Protein AF-A0A255GZD4-F1 (afdb_monomer_lite)

Foldseek 3Di:
DLPVQLVVLVVVVVVLVVVVVVVVPDDDPDDVVVVVVLVVSLQVVLVSVLSNVVSVLVVCVVVPDDNADDSVLVVLLVVLVVVLVVLLCCLVPPDLALVVLQSNLVSLLVNLQVQLVCLCPHPRNDPVSNVSSNVSSVSSNVSSVVSSVVSPDPPPD

Organism: NCBI:txid2016507

Sequence (157 aa):
MGGGSVLVIALLVAALGWLHRRTRDLPDAGWGARVWVQLTFGLYLGWVCVATCANVALALVGSGVPAAGALATVLTLVVLLVVLAVFAVTAGRLLTHRWSVLAVAAAIAWGLGWAAFARYAGELRSIPVTWVAALVALLVLVLAALRSVRLSRPATR

pLDDT: mean 73.68, std 14.26, range [35.88, 95.44]

Structure (mmCIF, N/CA/C/O backbone):
data_AF-A0A255GZD4-F1
#
_entry.id   AF-A0A255GZD4-F1
#
loop_
_atom_site.group_PDB
_atom_site.id
_atom_site.type_symbol
_atom_site.label_atom_id
_atom_site.label_alt_id
_atom_site.label_comp_id
_atom_site.label_asym_id
_atom_site.label_entity_id
_atom_site.label_seq_id
_atom_site.pdbx_PDB_ins_code
_atom_site.Cartn_x
_atom_site.Cartn_y
_atom_site.Cartn_z
_atom_site.occupancy
_atom_site.B_iso_or_equiv
_atom_site.auth_seq_id
_atom_site.auth_comp_id
_atom_site.auth_asym_id
_atom_site.auth_atom_id
_atom_site.pdbx_PDB_model_num
ATOM 1 N N . MET A 1 1 ? -26.446 1.270 3.645 1.00 40.75 1 MET A N 1
ATOM 2 C CA . MET A 1 1 ? -26.300 1.936 2.325 1.00 40.75 1 MET A CA 1
ATOM 3 C C . MET A 1 1 ? -24.865 1.879 1.748 1.00 40.75 1 MET A C 1
ATOM 5 O O . MET A 1 1 ? -24.562 2.628 0.834 1.00 40.75 1 MET A O 1
ATOM 9 N N . GLY A 1 2 ? -23.978 0.968 2.193 1.00 35.88 2 GLY A N 1
ATOM 10 C CA . GLY A 1 2 ? -22.549 0.960 1.801 1.00 35.88 2 GLY A CA 1
ATOM 11 C C . GLY A 1 2 ? -22.168 0.181 0.529 1.00 35.88 2 GLY A C 1
ATOM 12 O O . GLY A 1 2 ? -21.017 0.237 0.107 1.00 35.88 2 GLY A O 1
ATOM 13 N N . GLY A 1 3 ? -23.105 -0.539 -0.100 1.00 38.25 3 GLY A N 1
ATOM 14 C CA . GLY A 1 3 ? -22.814 -1.352 -1.292 1.00 38.25 3 GLY A CA 1
ATOM 15 C C . GLY A 1 3 ? -22.491 -0.531 -2.546 1.00 38.25 3 GLY A C 1
ATOM 16 O O . GLY A 1 3 ? -21.714 -0.980 -3.384 1.00 38.25 3 GLY A O 1
ATOM 17 N N . GLY A 1 4 ? -23.029 0.691 -2.649 1.00 41.94 4 GLY A N 1
ATOM 18 C CA . GLY A 1 4 ? -22.823 1.567 -3.806 1.00 41.94 4 GLY A CA 1
ATOM 19 C C . GLY A 1 4 ? -21.367 2.003 -3.974 1.00 41.94 4 GLY A C 1
ATOM 20 O O . GLY A 1 4 ? -20.832 1.949 -5.076 1.00 41.94 4 GLY A O 1
ATOM 21 N N . SER A 1 5 ? -20.686 2.352 -2.881 1.00 49.34 5 SER A N 1
ATOM 22 C CA . SER A 1 5 ? -19.305 2.849 -2.916 1.00 49.34 5 SER A CA 1
ATOM 23 C C . SER A 1 5 ? -18.298 1.760 -3.295 1.00 49.34 5 SER A C 1
ATOM 25 O O . SER A 1 5 ? -17.359 2.014 -4.045 1.00 49.34 5 SER A O 1
ATOM 27 N N . VAL A 1 6 ? -18.519 0.524 -2.833 1.00 48.53 6 VAL A N 1
ATOM 28 C CA . VAL A 1 6 ? -17.686 -0.643 -3.180 1.00 48.53 6 VAL A CA 1
ATOM 29 C C . VAL A 1 6 ? -17.829 -0.993 -4.661 1.00 48.53 6 VAL A C 1
ATOM 31 O O . VAL A 1 6 ? -16.835 -1.266 -5.331 1.00 48.53 6 VAL A O 1
ATOM 34 N N . LEU A 1 7 ? -19.051 -0.914 -5.193 1.00 48.31 7 LEU A N 1
ATOM 35 C CA . LEU A 1 7 ? -19.338 -1.108 -6.615 1.00 48.31 7 LEU A CA 1
ATOM 36 C C . LEU A 1 7 ? -18.677 -0.035 -7.486 1.00 48.31 7 LEU A C 1
ATOM 38 O O . LEU A 1 7 ? -18.020 -0.373 -8.466 1.00 48.31 7 LEU A O 1
ATOM 42 N N . VAL A 1 8 ? -18.789 1.240 -7.100 1.00 53.94 8 VAL A N 1
ATOM 43 C CA . VAL A 1 8 ? -18.150 2.372 -7.799 1.00 53.94 8 VAL A CA 1
ATOM 44 C C . VAL A 1 8 ? -16.635 2.199 -7.865 1.00 53.94 8 VAL A C 1
ATOM 46 O O . VAL A 1 8 ? -16.001 2.515 -8.866 1.00 53.94 8 VAL A O 1
ATOM 49 N N . ILE A 1 9 ? -16.044 1.634 -6.823 1.00 52.09 9 ILE A N 1
ATOM 50 C CA . ILE A 1 9 ? -14.604 1.420 -6.742 1.00 52.09 9 ILE A CA 1
ATOM 51 C C . ILE A 1 9 ? -14.136 0.196 -7.500 1.00 52.09 9 ILE A C 1
ATOM 53 O O . ILE A 1 9 ? -13.124 0.272 -8.190 1.00 52.09 9 ILE A O 1
ATOM 57 N N . ALA A 1 10 ? -14.877 -0.908 -7.434 1.00 55.19 10 ALA A N 1
ATOM 58 C CA . ALA A 1 10 ? -14.622 -2.053 -8.294 1.00 55.19 10 ALA A CA 1
ATOM 59 C C . ALA A 1 10 ? -14.713 -1.636 -9.774 1.00 55.19 10 ALA A C 1
ATOM 61 O O . ALA A 1 10 ? -13.861 -2.019 -10.576 1.00 55.19 10 ALA A O 1
ATOM 62 N N . LEU A 1 11 ? -15.679 -0.771 -10.112 1.00 51.06 11 LEU A N 1
ATOM 63 C CA . LEU A 1 11 ? -15.825 -0.155 -11.432 1.00 51.06 11 LEU A CA 1
ATOM 64 C C . LEU A 1 11 ? -14.652 0.765 -11.787 1.00 51.06 11 LEU A C 1
ATOM 66 O O . LEU A 1 11 ? -14.159 0.688 -12.907 1.00 51.06 11 LEU A O 1
ATOM 70 N N . LEU A 1 12 ? -14.152 1.583 -10.858 1.00 55.00 12 LEU A N 1
ATOM 71 C CA . LEU A 1 12 ? -12.981 2.438 -11.092 1.00 55.00 12 LEU A CA 1
ATOM 72 C C . LEU A 1 12 ? -11.695 1.626 -11.279 1.00 55.00 12 LEU A C 1
ATOM 74 O O . LEU A 1 12 ? -10.913 1.924 -12.178 1.00 55.00 12 LEU A O 1
ATOM 78 N N . VAL A 1 13 ? -11.487 0.572 -10.485 1.00 56.78 13 VAL A N 1
ATOM 79 C CA . VAL A 1 13 ? -10.353 -0.354 -10.639 1.00 56.78 13 VAL A CA 1
ATOM 80 C C . VAL A 1 13 ? -10.444 -1.088 -11.979 1.00 56.78 13 VAL A C 1
ATOM 82 O O . VAL A 1 13 ? -9.445 -1.190 -12.693 1.00 56.78 13 VAL A O 1
ATOM 85 N N . ALA A 1 14 ? -11.638 -1.541 -12.369 1.00 57.22 14 ALA A N 1
ATOM 86 C CA . ALA A 1 14 ? -11.874 -2.157 -13.671 1.00 57.22 14 ALA A CA 1
ATOM 87 C C . ALA A 1 14 ? -11.642 -1.169 -14.828 1.00 57.22 14 ALA A C 1
ATOM 89 O O . ALA A 1 14 ? -10.997 -1.529 -15.815 1.00 57.22 14 ALA A O 1
ATOM 90 N N . ALA A 1 15 ? -12.096 0.081 -14.691 1.00 52.09 15 ALA A N 1
ATOM 91 C CA . ALA A 1 15 ? -11.906 1.146 -15.671 1.00 52.09 15 ALA A CA 1
ATOM 92 C C . ALA A 1 15 ? -10.428 1.537 -15.812 1.00 52.09 15 ALA A C 1
ATOM 94 O O . ALA A 1 15 ? -9.944 1.678 -16.931 1.00 52.09 15 ALA A O 1
ATOM 95 N N . LEU A 1 16 ? -9.674 1.621 -14.712 1.00 53.50 16 LEU A N 1
ATOM 96 C CA . LEU A 1 16 ? -8.229 1.875 -14.733 1.00 53.50 16 LEU A CA 1
ATOM 97 C C . LEU A 1 16 ? -7.446 0.704 -15.320 1.00 53.50 16 LEU A C 1
ATOM 99 O O . LEU A 1 16 ? -6.555 0.914 -16.139 1.00 53.50 16 LEU A O 1
ATOM 103 N N . GLY A 1 17 ? -7.806 -0.533 -14.968 1.00 61.38 17 GLY A N 1
ATOM 104 C CA . GLY A 1 17 ? -7.239 -1.728 -15.590 1.00 61.38 17 GLY A CA 1
ATOM 105 C C . GLY A 1 17 ? -7.548 -1.804 -17.089 1.00 61.38 17 GLY A C 1
ATOM 106 O O . GLY A 1 17 ? -6.732 -2.281 -17.877 1.00 61.38 17 GLY A O 1
ATOM 107 N N . TRP A 1 18 ? -8.713 -1.315 -17.516 1.00 64.44 18 TRP A N 1
ATOM 108 C CA . TRP A 1 18 ? -9.082 -1.189 -18.925 1.00 64.44 18 TRP A CA 1
ATOM 109 C C . TRP A 1 18 ? -8.291 -0.085 -19.638 1.00 64.44 18 TRP A C 1
ATOM 111 O O . TRP A 1 18 ? -7.705 -0.348 -20.688 1.00 64.44 18 TRP A O 1
ATOM 121 N N . LEU A 1 19 ? -8.170 1.098 -19.034 1.00 49.47 19 LEU A N 1
ATOM 122 C CA . LEU A 1 19 ? -7.424 2.225 -19.590 1.00 49.47 19 LEU A CA 1
ATOM 123 C C . LEU A 1 19 ? -5.928 1.901 -19.726 1.00 49.47 19 LEU A C 1
ATOM 125 O O . LEU A 1 19 ? -5.348 2.142 -20.777 1.00 49.47 19 LEU A O 1
ATOM 129 N N . HIS A 1 20 ? -5.336 1.266 -18.708 1.00 53.00 20 HIS A N 1
ATOM 130 C CA . HIS A 1 20 ? -3.931 0.835 -18.688 1.00 53.00 20 HIS A CA 1
ATOM 131 C C . HIS A 1 20 ? -3.611 -0.236 -19.735 1.00 53.00 20 HIS A C 1
ATOM 133 O O . HIS A 1 20 ? -2.503 -0.292 -20.261 1.00 53.00 20 HIS A O 1
ATOM 139 N N . ARG A 1 21 ? -4.576 -1.110 -20.052 1.00 59.91 21 ARG A N 1
ATOM 140 C CA . ARG A 1 21 ? -4.433 -2.068 -21.161 1.00 59.91 21 ARG A CA 1
ATOM 141 C C . ARG A 1 21 ? -4.444 -1.354 -22.507 1.00 59.91 21 ARG A C 1
ATOM 143 O O . ARG A 1 21 ? -3.638 -1.700 -23.355 1.00 59.91 21 ARG A O 1
ATOM 150 N N . ARG A 1 22 ? -5.296 -0.339 -22.669 1.00 51.97 22 ARG A N 1
ATOM 151 C CA . ARG A 1 22 ? -5.390 0.447 -23.906 1.00 51.97 22 ARG A CA 1
ATOM 152 C C . ARG A 1 22 ? -4.196 1.369 -24.145 1.00 51.97 22 ARG A C 1
ATOM 154 O O . ARG A 1 22 ? -3.872 1.641 -25.292 1.00 51.97 22 ARG A O 1
ATOM 161 N N . THR A 1 23 ? -3.547 1.864 -23.092 1.00 49.94 23 THR A N 1
ATOM 162 C CA . THR A 1 23 ? -2.407 2.783 -23.232 1.00 49.94 23 THR A CA 1
ATOM 163 C C . THR A 1 23 ? -1.070 2.093 -23.496 1.00 49.94 23 THR A C 1
ATOM 165 O O . THR A 1 23 ? -0.103 2.767 -23.843 1.00 49.94 23 THR A O 1
ATOM 168 N N . ARG A 1 24 ? -0.998 0.761 -23.380 1.00 52.91 24 ARG A N 1
ATOM 169 C CA . ARG A 1 24 ? 0.217 -0.016 -23.679 1.00 52.91 24 ARG A CA 1
ATOM 170 C C . ARG A 1 24 ? 0.587 -0.065 -25.161 1.00 52.91 24 ARG A C 1
ATOM 172 O O . ARG A 1 24 ? 1.737 -0.369 -25.455 1.00 52.91 24 ARG A O 1
ATOM 179 N N . ASP A 1 25 ? -0.343 0.285 -26.043 1.00 51.12 25 ASP A N 1
ATOM 180 C CA . ASP A 1 25 ? -0.151 0.220 -27.494 1.00 51.12 25 ASP A CA 1
ATOM 181 C C . ASP A 1 25 ? 0.258 1.574 -28.112 1.00 51.12 25 ASP A C 1
ATOM 183 O O . ASP A 1 25 ? 0.330 1.696 -29.334 1.00 51.12 25 ASP A O 1
ATOM 187 N N . LEU A 1 26 ? 0.520 2.612 -27.298 1.00 50.06 26 LEU A N 1
ATOM 188 C CA . LEU A 1 26 ? 0.919 3.925 -27.817 1.00 50.06 26 LEU A CA 1
ATOM 189 C C . LEU A 1 26 ? 2.426 4.023 -28.131 1.00 50.06 26 LEU A C 1
ATOM 191 O O . LEU A 1 26 ? 3.246 3.470 -27.394 1.00 50.06 26 LEU A O 1
ATOM 195 N N . PRO A 1 27 ? 2.806 4.782 -29.181 1.00 51.38 27 PRO A N 1
ATOM 196 C CA . PRO A 1 27 ? 4.200 4.984 -29.568 1.00 51.38 27 PRO A CA 1
ATOM 197 C C . PRO A 1 27 ? 5.047 5.640 -28.468 1.00 51.38 27 PRO A C 1
ATOM 199 O O . PRO A 1 27 ? 4.595 6.511 -27.724 1.00 51.38 27 PRO A O 1
ATOM 202 N N . ASP A 1 28 ? 6.312 5.238 -28.403 1.00 58.09 28 ASP A N 1
ATOM 203 C CA . ASP A 1 28 ? 7.254 5.581 -27.339 1.00 58.09 28 ASP A CA 1
ATOM 204 C C . ASP A 1 28 ? 7.699 7.066 -27.421 1.00 58.09 28 ASP A C 1
ATOM 206 O O . ASP A 1 28 ? 8.601 7.426 -28.174 1.00 58.09 28 ASP A O 1
ATOM 210 N N . ALA A 1 29 ? 7.088 7.959 -26.632 1.00 61.28 29 ALA A N 1
ATOM 211 C CA . ALA A 1 29 ? 7.281 9.423 -26.702 1.00 61.28 29 ALA A CA 1
ATOM 212 C C . ALA A 1 29 ? 8.563 9.968 -26.013 1.00 61.28 29 ALA A C 1
ATOM 214 O O . ALA A 1 29 ? 8.626 11.126 -25.598 1.00 61.28 29 ALA A O 1
ATOM 215 N N . GLY A 1 30 ? 9.603 9.142 -25.854 1.00 71.69 30 GLY A N 1
ATOM 216 C CA . GLY A 1 30 ? 10.857 9.528 -25.186 1.00 71.69 30 GLY A CA 1
ATOM 217 C C . GLY A 1 30 ? 10.865 9.339 -23.658 1.00 71.69 30 GLY A C 1
ATOM 218 O O . GLY A 1 30 ? 9.889 8.901 -23.049 1.00 71.69 30 GLY A O 1
ATOM 219 N N . TRP A 1 31 ? 12.018 9.576 -23.023 1.00 70.06 31 TRP A N 1
ATOM 220 C CA . TRP A 1 31 ? 12.256 9.247 -21.606 1.00 70.06 31 TRP A CA 1
ATOM 221 C C . TRP A 1 31 ? 11.500 10.171 -20.635 1.00 70.06 31 TRP A C 1
ATOM 223 O O . TRP A 1 31 ? 10.899 9.689 -19.678 1.00 70.06 31 TRP A O 1
ATOM 233 N N . GLY A 1 32 ? 11.478 11.481 -20.908 1.00 69.38 32 GLY A N 1
ATOM 234 C CA . GLY A 1 32 ? 10.819 12.473 -20.052 1.00 69.38 32 GLY A CA 1
ATOM 235 C C . GLY A 1 32 ? 9.304 12.281 -20.004 1.00 69.38 32 GLY A C 1
ATOM 236 O O . GLY A 1 32 ? 8.722 12.235 -18.923 1.00 69.38 32 GLY A O 1
ATOM 237 N N . ALA A 1 33 ? 8.674 12.064 -21.163 1.00 66.69 33 ALA A N 1
ATOM 238 C CA . ALA A 1 33 ? 7.248 11.754 -21.246 1.00 66.69 33 ALA A CA 1
ATOM 239 C C . ALA A 1 33 ? 6.906 10.464 -20.482 1.00 66.69 33 ALA A C 1
ATOM 241 O O . ALA A 1 33 ? 5.938 10.429 -19.727 1.00 66.69 33 ALA A O 1
ATOM 242 N N . ARG A 1 34 ? 7.744 9.425 -20.593 1.00 65.44 34 ARG A N 1
ATOM 243 C CA . ARG A 1 34 ? 7.568 8.175 -19.842 1.00 65.44 34 ARG A CA 1
ATOM 244 C C . ARG A 1 34 ? 7.635 8.376 -18.333 1.00 65.44 34 ARG A C 1
ATOM 246 O O . ARG A 1 34 ? 6.797 7.824 -17.630 1.00 65.44 34 ARG A O 1
ATOM 253 N N . VAL A 1 35 ? 8.591 9.158 -17.831 1.00 67.19 35 VAL A N 1
ATOM 254 C CA . VAL A 1 35 ? 8.694 9.451 -16.391 1.00 67.19 35 VAL A CA 1
ATOM 255 C C . VAL A 1 35 ? 7.443 10.173 -15.902 1.00 67.19 35 VAL A C 1
ATOM 257 O O . VAL A 1 35 ? 6.833 9.728 -14.933 1.00 67.19 35 VAL A O 1
ATOM 260 N N . TRP A 1 36 ? 7.019 11.233 -16.592 1.00 72.75 36 TRP A N 1
ATOM 261 C CA . TRP A 1 36 ? 5.845 12.009 -16.191 1.00 72.75 36 TRP A CA 1
ATOM 262 C C . TRP A 1 36 ? 4.557 11.196 -16.221 1.00 72.75 36 TRP A C 1
ATOM 264 O O . TRP A 1 36 ? 3.787 11.255 -15.263 1.00 72.75 36 TRP A O 1
ATOM 274 N N . VAL A 1 37 ? 4.351 10.397 -17.270 1.00 67.19 37 VAL A N 1
ATOM 275 C CA . VAL A 1 37 ? 3.185 9.514 -17.400 1.00 67.19 37 VAL A CA 1
ATOM 276 C C . VAL A 1 37 ? 3.189 8.453 -16.305 1.00 67.19 37 VAL A C 1
ATOM 278 O O . VAL A 1 37 ? 2.173 8.270 -15.646 1.00 67.19 37 VAL A O 1
ATOM 281 N N . GLN A 1 38 ? 4.320 7.786 -16.053 1.00 65.62 38 GLN A N 1
ATOM 282 C CA . GLN A 1 38 ? 4.415 6.773 -14.993 1.00 65.62 38 GLN A CA 1
ATOM 283 C C . GLN A 1 38 ? 4.216 7.380 -13.603 1.00 65.62 38 GLN A C 1
ATOM 285 O O . GLN A 1 38 ? 3.607 6.750 -12.741 1.00 65.62 38 GLN A O 1
ATOM 290 N N . LEU A 1 39 ? 4.687 8.609 -13.387 1.00 68.75 39 LEU A N 1
ATOM 291 C CA . LEU A 1 39 ? 4.508 9.321 -12.129 1.00 68.75 39 LEU A CA 1
ATOM 292 C C . LEU A 1 39 ? 3.039 9.693 -11.904 1.00 68.75 39 LEU A C 1
ATOM 294 O O . LEU A 1 39 ? 2.496 9.395 -10.846 1.00 68.75 39 LEU A O 1
ATOM 298 N N . THR A 1 40 ? 2.379 10.299 -12.895 1.00 68.94 40 THR A N 1
ATOM 299 C CA . THR A 1 40 ? 0.964 10.693 -12.773 1.00 68.94 40 THR A CA 1
ATOM 300 C C . THR A 1 40 ? 0.039 9.486 -12.706 1.00 68.94 40 THR A C 1
ATOM 302 O O . THR A 1 40 ? -0.817 9.446 -11.827 1.00 68.94 40 THR A O 1
ATOM 305 N N . PHE A 1 41 ? 0.235 8.467 -13.550 1.00 65.25 41 PHE A N 1
ATOM 306 C CA . PHE A 1 41 ? -0.533 7.222 -13.451 1.00 65.25 41 PHE A CA 1
ATOM 307 C C . PHE A 1 41 ? -0.269 6.492 -12.138 1.00 65.25 41 PHE A C 1
ATOM 309 O O . PHE A 1 41 ? -1.213 6.015 -11.521 1.00 65.25 41 PHE A O 1
ATOM 316 N N . GLY A 1 42 ? 0.986 6.412 -11.693 1.00 64.50 42 GLY A N 1
ATOM 317 C CA . GLY A 1 42 ? 1.349 5.774 -10.429 1.00 6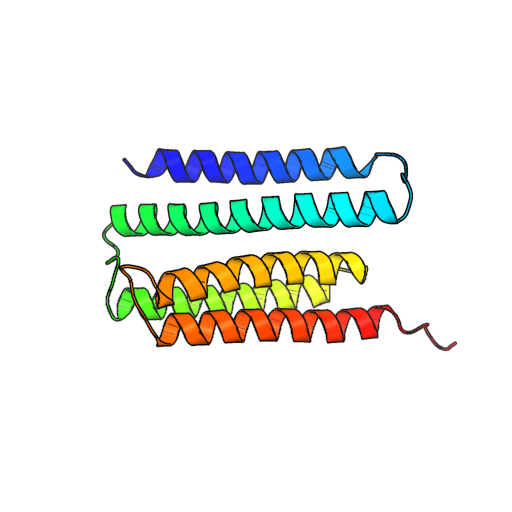4.50 42 GLY A CA 1
ATOM 318 C C . GLY A 1 42 ? 0.730 6.485 -9.229 1.00 64.50 42 GLY A C 1
ATOM 319 O O . GLY A 1 42 ? 0.171 5.830 -8.350 1.00 64.50 42 GLY A O 1
ATOM 320 N N . LEU A 1 43 ? 0.755 7.820 -9.227 1.00 68.94 43 LEU A N 1
ATOM 321 C CA . LEU A 1 43 ? 0.119 8.643 -8.203 1.00 68.94 43 LEU A CA 1
ATOM 322 C C . LEU A 1 43 ? -1.403 8.461 -8.207 1.00 68.94 43 LEU A C 1
ATOM 324 O O . LEU A 1 43 ? -1.997 8.244 -7.153 1.00 68.94 43 LEU A O 1
ATOM 328 N N . TYR A 1 44 ? -2.028 8.494 -9.386 1.00 65.38 44 TYR A N 1
ATOM 329 C CA . TYR A 1 44 ? -3.474 8.337 -9.529 1.00 65.38 44 TYR A CA 1
ATOM 330 C C . TYR A 1 44 ? -3.932 6.930 -9.131 1.00 65.38 44 TYR A C 1
ATOM 332 O O . TYR A 1 44 ? -4.873 6.777 -8.356 1.00 65.38 44 TYR A O 1
ATOM 340 N N . LEU A 1 45 ? -3.225 5.893 -9.586 1.00 64.44 45 LEU A N 1
ATOM 341 C CA . LEU A 1 45 ? -3.490 4.503 -9.220 1.00 64.44 45 LEU A CA 1
ATOM 342 C C . LEU A 1 45 ? -3.286 4.277 -7.717 1.00 64.44 45 LEU A C 1
ATOM 344 O O . LEU A 1 45 ? -4.110 3.622 -7.081 1.00 64.44 45 LEU A O 1
ATOM 348 N N . GLY A 1 46 ? -2.226 4.850 -7.141 1.00 64.19 46 GLY A N 1
ATOM 349 C CA . GLY A 1 46 ? -1.976 4.826 -5.702 1.00 64.19 46 GLY A CA 1
ATOM 350 C C . GLY A 1 46 ? -3.122 5.465 -4.920 1.00 64.19 46 GLY A C 1
ATOM 351 O O . GLY A 1 46 ? -3.639 4.857 -3.985 1.00 64.19 46 GLY A O 1
ATOM 352 N N . TRP A 1 47 ? -3.585 6.644 -5.343 1.00 68.19 47 TRP A N 1
ATOM 353 C CA . TRP A 1 47 ? -4.708 7.336 -4.710 1.00 68.19 47 TRP A CA 1
ATOM 354 C C . TRP A 1 47 ? -6.028 6.566 -4.835 1.00 68.19 47 TRP A C 1
ATOM 356 O O . TRP A 1 47 ? -6.770 6.449 -3.862 1.00 68.19 47 TRP A O 1
ATOM 366 N N . VAL A 1 48 ? -6.305 5.965 -5.995 1.00 65.12 48 VAL A N 1
ATOM 367 C CA . VAL A 1 48 ? -7.498 5.126 -6.187 1.00 65.12 48 VAL A CA 1
ATOM 368 C C . VAL A 1 48 ? -7.437 3.864 -5.332 1.00 65.12 48 VAL A C 1
ATOM 370 O O . VAL A 1 48 ? -8.454 3.461 -4.772 1.00 65.12 48 VAL A O 1
ATOM 373 N N . CYS A 1 49 ? -6.259 3.269 -5.146 1.00 63.69 49 CYS A N 1
ATOM 374 C CA . CYS A 1 49 ? -6.082 2.147 -4.228 1.00 63.69 49 CYS A CA 1
ATOM 375 C C . CYS A 1 49 ? -6.357 2.562 -2.767 1.00 63.69 49 CYS A C 1
ATOM 377 O O . CYS A 1 49 ? -7.072 1.863 -2.050 1.00 63.69 49 CYS A O 1
ATOM 379 N N . VAL A 1 50 ? -5.894 3.746 -2.341 1.00 63.56 50 VAL A N 1
ATOM 380 C CA . VAL A 1 50 ? -6.217 4.314 -1.015 1.00 63.56 50 VAL A CA 1
ATOM 381 C C . VAL A 1 50 ? -7.721 4.539 -0.860 1.00 63.56 50 VAL A C 1
ATOM 383 O O . VAL A 1 50 ? -8.307 4.103 0.132 1.00 63.56 50 VAL A O 1
ATOM 386 N N . ALA A 1 51 ? -8.365 5.156 -1.853 1.00 62.50 51 ALA A N 1
ATOM 387 C CA . ALA A 1 51 ? -9.812 5.345 -1.864 1.00 62.50 51 ALA A CA 1
ATOM 388 C C . ALA A 1 51 ? -10.551 3.999 -1.802 1.00 62.50 51 ALA A C 1
ATOM 390 O O . ALA A 1 51 ? -11.537 3.867 -1.078 1.00 62.50 51 ALA A O 1
ATOM 391 N N . THR A 1 52 ? -10.042 2.975 -2.490 1.00 61.09 52 THR A N 1
ATOM 392 C CA . THR A 1 52 ? -10.590 1.613 -2.460 1.00 61.09 52 THR A CA 1
ATOM 393 C C . THR A 1 52 ? -10.568 1.036 -1.053 1.00 61.09 52 THR A C 1
ATOM 395 O O . THR A 1 52 ? -11.611 0.646 -0.529 1.00 61.09 52 THR A O 1
ATOM 398 N N . CYS A 1 53 ? -9.404 1.054 -0.405 1.00 63.16 53 CYS A N 1
ATOM 399 C CA . CYS A 1 53 ? -9.247 0.588 0.969 1.00 63.16 53 CYS A CA 1
ATOM 400 C C . CYS A 1 53 ? -10.148 1.355 1.947 1.00 63.16 53 CYS A C 1
ATOM 402 O O . CYS A 1 53 ? -10.773 0.736 2.808 1.00 63.16 53 CYS A O 1
ATOM 404 N N . ALA A 1 54 ? -10.264 2.680 1.800 1.00 63.22 54 ALA A N 1
ATOM 405 C CA . ALA A 1 54 ? -11.125 3.505 2.648 1.00 63.22 54 ALA A CA 1
ATOM 406 C C . ALA A 1 54 ? -12.601 3.097 2.536 1.00 63.22 54 ALA A C 1
ATOM 408 O O . ALA A 1 54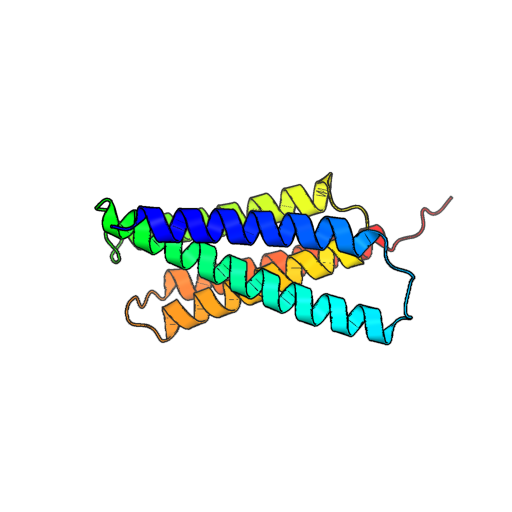 ? -13.297 2.971 3.540 1.00 63.22 54 ALA A O 1
ATOM 409 N N . ASN A 1 55 ? -13.075 2.820 1.326 1.00 65.50 55 ASN A N 1
ATOM 410 C CA . ASN A 1 55 ? -14.461 2.422 1.106 1.00 65.50 55 ASN A CA 1
ATOM 411 C C . ASN A 1 55 ? -14.747 0.972 1.505 1.00 65.50 55 ASN A C 1
ATOM 413 O O . ASN A 1 55 ? -15.832 0.693 2.009 1.00 65.50 55 ASN A O 1
ATOM 417 N N . VAL A 1 56 ? -13.781 0.062 1.353 1.00 63.22 56 VAL A N 1
ATOM 418 C CA . VAL A 1 56 ? -13.879 -1.289 1.928 1.00 63.22 56 VAL A CA 1
ATOM 419 C C . VAL A 1 56 ? -13.974 -1.203 3.453 1.00 63.22 56 VAL A C 1
ATOM 421 O O . VAL A 1 56 ? -14.829 -1.857 4.047 1.00 63.22 56 VAL A O 1
ATOM 424 N N . ALA A 1 57 ? -13.171 -0.346 4.090 1.00 65.44 57 ALA A N 1
ATOM 425 C CA . ALA A 1 57 ? -13.250 -0.111 5.530 1.00 65.44 57 ALA A CA 1
ATOM 426 C C . ALA A 1 57 ? -14.612 0.471 5.948 1.00 65.44 57 ALA A C 1
ATOM 428 O O . ALA A 1 57 ? -15.207 -0.013 6.907 1.00 65.44 57 ALA A O 1
ATOM 429 N N . LEU A 1 58 ? -15.150 1.444 5.204 1.00 66.44 58 LEU A N 1
ATOM 430 C CA . LEU A 1 58 ? -16.494 1.982 5.444 1.00 66.44 58 LEU A CA 1
ATOM 431 C C . LEU A 1 58 ? -17.585 0.911 5.302 1.00 66.44 58 LEU A C 1
ATOM 433 O O . LEU A 1 58 ? -18.519 0.878 6.102 1.00 66.44 58 LEU A O 1
ATOM 437 N N . ALA A 1 59 ? -17.466 0.011 4.323 1.00 63.38 59 ALA A N 1
ATOM 438 C CA . ALA A 1 59 ? -18.401 -1.096 4.145 1.00 63.38 59 ALA A CA 1
ATOM 439 C C . ALA A 1 59 ? -18.330 -2.106 5.302 1.00 63.38 59 ALA A C 1
ATOM 441 O O . ALA A 1 59 ? -19.371 -2.529 5.801 1.00 63.38 59 ALA A O 1
ATOM 442 N N . LEU A 1 60 ? -17.122 -2.435 5.772 1.00 65.31 60 LEU A N 1
ATOM 443 C CA . LEU A 1 60 ? -16.902 -3.286 6.947 1.00 65.31 60 LEU A CA 1
ATOM 444 C C . LEU A 1 60 ? -17.533 -2.673 8.202 1.00 65.31 60 LEU A C 1
ATOM 446 O O . LEU A 1 60 ? -18.270 -3.359 8.912 1.00 65.31 60 LEU A O 1
ATOM 450 N N . VAL A 1 61 ? -17.330 -1.373 8.431 1.00 73.50 61 VAL A N 1
ATOM 451 C CA . VAL A 1 61 ? -17.972 -0.652 9.540 1.00 73.50 61 VAL A CA 1
ATOM 452 C C . VAL A 1 61 ? -19.494 -0.681 9.414 1.00 73.50 61 VAL A C 1
ATOM 454 O O . VAL A 1 61 ? -20.191 -0.989 10.377 1.00 73.50 61 VAL A O 1
ATOM 457 N N . GLY A 1 62 ? -20.020 -0.469 8.205 1.00 67.75 62 GLY A N 1
ATOM 458 C CA . GLY A 1 62 ? -21.450 -0.591 7.921 1.00 67.75 62 GLY A CA 1
ATOM 459 C C . GLY A 1 62 ? -22.021 -2.005 8.103 1.00 67.75 62 GLY A C 1
ATOM 460 O O . GLY A 1 62 ? -23.231 -2.141 8.256 1.00 67.75 62 GLY A O 1
ATOM 461 N N . SER A 1 63 ? -21.177 -3.043 8.100 1.00 71.88 63 SER A N 1
ATOM 462 C CA . SER A 1 63 ? -21.558 -4.443 8.353 1.00 71.88 63 SER A CA 1
ATOM 463 C C . SER A 1 63 ? -21.438 -4.873 9.823 1.00 71.88 63 SER A C 1
ATOM 465 O O . SER A 1 63 ? -21.711 -6.026 10.141 1.00 71.88 63 SER A O 1
ATOM 467 N N . GLY A 1 64 ? -21.051 -3.959 10.721 1.00 73.50 64 GLY A N 1
ATOM 468 C CA . GLY A 1 64 ? -20.939 -4.217 12.160 1.00 73.50 64 GLY A CA 1
ATOM 469 C C . GLY A 1 64 ? -19.514 -4.466 12.664 1.00 73.50 64 GLY A C 1
ATOM 470 O O . GLY A 1 64 ? -19.335 -4.757 13.846 1.00 73.50 64 GLY A O 1
ATOM 471 N N . VAL A 1 65 ? -18.487 -4.330 11.815 1.00 73.19 65 VAL A N 1
ATOM 472 C CA . VAL A 1 65 ? -17.090 -4.350 12.279 1.00 73.19 65 VAL A CA 1
ATOM 473 C C . VAL A 1 65 ? -16.793 -3.040 13.020 1.00 73.19 65 VAL A C 1
ATOM 475 O O . VAL A 1 65 ? -17.039 -1.965 12.475 1.00 73.19 65 VAL A O 1
ATOM 478 N N . PRO A 1 66 ? -16.241 -3.077 14.243 1.00 76.94 66 PRO A N 1
ATOM 479 C CA . PRO A 1 66 ? -15.906 -1.853 14.954 1.00 76.94 66 PRO A CA 1
ATOM 480 C C . PRO A 1 66 ? -14.882 -1.022 14.168 1.00 76.94 66 PRO A C 1
ATOM 482 O O . PRO A 1 66 ? -13.876 -1.547 13.694 1.00 76.94 66 PRO A O 1
ATOM 485 N N . ALA A 1 67 ? -15.111 0.290 14.059 1.00 70.56 67 ALA A N 1
ATOM 486 C CA . ALA A 1 67 ? -14.192 1.203 13.370 1.00 70.56 67 ALA A CA 1
ATOM 487 C C . ALA A 1 67 ? -12.866 1.409 14.131 1.00 70.56 67 ALA A C 1
ATOM 489 O O . ALA A 1 67 ? -11.844 1.746 13.530 1.00 70.56 67 ALA A O 1
ATOM 490 N N . ALA A 1 68 ? -12.882 1.191 15.449 1.00 77.12 68 ALA A N 1
ATOM 491 C CA . ALA A 1 68 ? -11.766 1.403 16.362 1.00 77.12 68 ALA A CA 1
ATOM 492 C C . ALA A 1 68 ? -11.647 0.260 17.384 1.00 77.12 68 ALA A C 1
ATOM 494 O O . ALA A 1 68 ? -12.537 -0.577 17.522 1.00 77.12 68 ALA A O 1
ATOM 495 N N . GLY A 1 69 ? -10.534 0.235 18.118 1.00 83.50 69 GLY A N 1
ATOM 496 C CA . GLY A 1 69 ? -10.259 -0.761 19.155 1.00 83.50 69 GLY A CA 1
ATOM 497 C C . GLY A 1 69 ? -9.315 -1.879 18.707 1.00 83.50 69 GLY A C 1
ATOM 498 O O . GLY A 1 69 ? -8.699 -1.829 17.636 1.00 83.50 69 GLY A O 1
ATOM 499 N N . ALA A 1 70 ? -9.168 -2.890 19.566 1.00 84.06 70 ALA A N 1
ATOM 500 C CA . ALA A 1 70 ? -8.173 -3.949 19.395 1.00 84.06 70 ALA A CA 1
ATOM 501 C C . ALA A 1 70 ? -8.419 -4.790 18.133 1.00 84.06 70 ALA A C 1
ATOM 503 O O . ALA A 1 70 ? -7.495 -4.997 17.349 1.00 84.06 70 ALA A O 1
ATOM 504 N N . LEU A 1 71 ? -9.668 -5.202 17.885 1.00 80.81 71 LEU A N 1
ATOM 505 C CA . LEU A 1 71 ? -10.024 -6.002 16.709 1.00 80.81 71 LEU A CA 1
ATOM 506 C C . LEU A 1 71 ? -9.731 -5.253 15.398 1.00 80.81 71 LEU A C 1
ATOM 508 O O . LEU A 1 71 ? -9.085 -5.802 14.509 1.00 80.81 71 LEU A O 1
ATOM 512 N N . ALA A 1 72 ? -10.131 -3.980 15.304 1.00 78.50 72 ALA A N 1
ATOM 513 C CA . ALA A 1 72 ? -9.852 -3.130 14.144 1.00 78.50 72 ALA A CA 1
ATOM 514 C C . ALA A 1 72 ? -8.343 -2.968 13.898 1.00 78.50 72 ALA A C 1
ATOM 516 O O . ALA A 1 72 ? -7.879 -3.011 12.756 1.00 78.50 72 ALA A O 1
ATOM 517 N N . THR A 1 73 ? -7.568 -2.824 14.978 1.00 84.94 73 THR A N 1
ATOM 518 C CA . THR A 1 73 ? -6.105 -2.748 14.915 1.00 84.94 73 THR A CA 1
ATOM 519 C C . THR A 1 73 ? -5.522 -4.044 14.359 1.00 84.94 73 THR A C 1
ATOM 521 O O . THR A 1 73 ? -4.808 -3.996 13.363 1.00 84.94 73 THR A O 1
ATOM 524 N N . VAL A 1 74 ? -5.877 -5.201 14.927 1.00 85.06 74 VAL A N 1
ATOM 525 C CA . VAL A 1 74 ? -5.384 -6.516 14.479 1.00 85.06 74 VAL A CA 1
ATOM 526 C C . VAL A 1 74 ? -5.731 -6.775 13.015 1.00 85.06 74 VAL A C 1
ATOM 528 O O . VAL A 1 74 ? -4.849 -7.130 12.238 1.00 85.06 74 VAL A O 1
ATOM 531 N N . LEU A 1 75 ? -6.978 -6.531 12.605 1.00 80.00 75 LEU A N 1
ATOM 532 C CA . LEU A 1 75 ? -7.396 -6.696 11.210 1.00 80.00 75 LEU A CA 1
ATOM 533 C C . LEU A 1 75 ? -6.588 -5.801 10.266 1.00 80.00 75 LEU A C 1
ATOM 535 O O . LEU A 1 75 ? -6.139 -6.257 9.217 1.00 80.00 75 LEU A O 1
ATOM 539 N N . THR A 1 76 ? -6.340 -4.548 10.655 1.00 81.50 76 THR A N 1
ATOM 540 C CA . THR A 1 76 ? -5.521 -3.632 9.852 1.00 81.50 76 THR A CA 1
ATOM 541 C C . THR A 1 76 ? -4.083 -4.140 9.725 1.00 81.50 76 THR A C 1
ATOM 543 O O . THR A 1 76 ? -3.527 -4.131 8.630 1.00 81.50 76 THR A O 1
ATOM 546 N N . LEU A 1 77 ? -3.489 -4.641 10.812 1.00 86.19 77 LEU A N 1
ATOM 547 C CA . LEU A 1 77 ? -2.147 -5.232 10.787 1.00 86.19 77 LEU A CA 1
ATOM 548 C C . LEU A 1 77 ? -2.082 -6.457 9.862 1.00 86.19 77 LEU A C 1
ATOM 550 O O . LEU A 1 77 ? -1.150 -6.570 9.068 1.00 86.19 77 LEU A O 1
ATOM 554 N N . VAL A 1 78 ? -3.090 -7.333 9.905 1.00 83.75 78 VAL A N 1
ATOM 555 C CA . VAL A 1 78 ? -3.192 -8.492 9.002 1.00 83.75 78 VAL A CA 1
ATOM 556 C C . VAL A 1 78 ? -3.252 -8.039 7.543 1.00 83.75 78 VAL A C 1
ATOM 558 O O . VAL A 1 78 ? -2.508 -8.559 6.715 1.00 83.75 78 VAL A O 1
ATOM 561 N N . VAL A 1 79 ? -4.067 -7.032 7.220 1.00 81.19 79 VAL A N 1
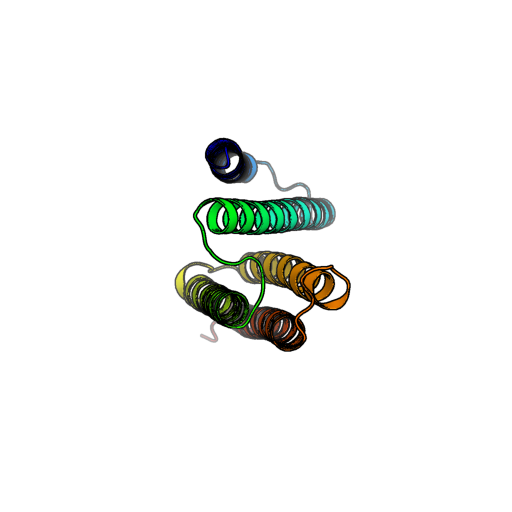ATOM 562 C CA . VAL A 1 79 ? -4.151 -6.481 5.857 1.00 81.19 79 VAL A CA 1
ATOM 563 C C . VAL A 1 79 ? -2.799 -5.933 5.388 1.00 81.19 79 VAL A C 1
ATOM 565 O O . VAL A 1 79 ? -2.392 -6.207 4.261 1.00 81.19 79 VAL A O 1
ATOM 568 N N . LEU A 1 80 ? -2.065 -5.215 6.243 1.00 84.62 80 LEU A N 1
ATOM 569 C CA . LEU A 1 80 ? -0.732 -4.698 5.909 1.00 84.62 80 LEU A CA 1
ATOM 570 C C . LEU A 1 80 ? 0.265 -5.826 5.592 1.00 84.62 80 LEU A C 1
ATOM 572 O O . LEU A 1 80 ? 1.022 -5.729 4.624 1.00 84.62 80 LEU A O 1
ATOM 576 N N . LEU A 1 81 ? 0.231 -6.922 6.356 1.00 86.88 81 LEU A N 1
ATOM 577 C CA . LEU A 1 81 ? 1.053 -8.106 6.083 1.00 86.88 81 LEU A CA 1
ATOM 578 C C . LEU A 1 81 ? 0.661 -8.789 4.767 1.00 86.88 81 LEU A C 1
ATOM 580 O O . LEU A 1 81 ? 1.536 -9.203 4.005 1.00 86.88 81 LEU A O 1
ATOM 584 N N . VAL A 1 82 ? -0.638 -8.866 4.462 1.00 81.06 82 VAL A N 1
ATOM 585 C CA . VAL A 1 82 ? -1.131 -9.404 3.186 1.00 81.06 82 VAL A CA 1
ATOM 586 C C . VAL A 1 82 ? -0.637 -8.558 2.012 1.00 81.06 82 VAL A C 1
ATOM 588 O O . VAL A 1 82 ? -0.151 -9.117 1.032 1.00 81.06 82 VAL A O 1
ATOM 591 N N . VAL A 1 83 ? -0.679 -7.225 2.114 1.00 80.62 83 VAL A N 1
ATOM 592 C CA . VAL A 1 83 ? -0.142 -6.320 1.080 1.00 80.62 83 VAL A CA 1
ATOM 593 C C . VAL A 1 83 ? 1.342 -6.596 0.825 1.00 80.62 83 VAL A C 1
ATOM 595 O O . VAL A 1 83 ? 1.751 -6.731 -0.331 1.00 80.62 83 VAL A O 1
ATOM 598 N N . LEU A 1 84 ? 2.143 -6.746 1.887 1.00 87.06 84 LEU A N 1
ATOM 599 C CA . LEU A 1 84 ? 3.563 -7.084 1.770 1.00 87.06 84 LEU A CA 1
ATOM 600 C C . LEU A 1 84 ? 3.778 -8.428 1.061 1.00 87.06 84 LEU A C 1
ATOM 602 O O . LEU A 1 84 ? 4.600 -8.524 0.147 1.00 87.06 84 LEU A O 1
ATOM 606 N N . ALA A 1 85 ? 3.031 -9.459 1.465 1.00 84.50 85 ALA A N 1
ATOM 607 C CA . ALA A 1 85 ? 3.138 -10.801 0.903 1.00 84.50 85 ALA A CA 1
ATOM 608 C C . ALA A 1 85 ? 2.748 -10.832 -0.583 1.00 84.50 85 ALA A C 1
ATOM 610 O O . ALA A 1 85 ? 3.483 -11.380 -1.408 1.00 84.50 85 ALA A O 1
ATOM 611 N N . VAL A 1 86 ? 1.633 -10.190 -0.945 1.00 80.75 86 VAL A N 1
ATOM 612 C CA . VAL A 1 86 ? 1.171 -10.079 -2.337 1.00 80.75 86 VAL A CA 1
ATOM 613 C C . VAL A 1 86 ? 2.207 -9.356 -3.190 1.00 80.75 86 VAL A C 1
ATOM 615 O O . VAL A 1 86 ? 2.524 -9.824 -4.288 1.00 80.75 86 VAL A O 1
ATOM 618 N N . PHE A 1 87 ? 2.785 -8.258 -2.692 1.00 85.06 87 PHE A N 1
ATOM 619 C CA . PHE A 1 87 ? 3.853 -7.564 -3.404 1.00 85.06 87 PHE A CA 1
ATOM 620 C C . PHE A 1 87 ? 5.071 -8.467 -3.614 1.00 85.06 87 PHE A C 1
ATOM 622 O O . PHE A 1 87 ? 5.548 -8.583 -4.743 1.00 85.06 87 PHE A O 1
ATOM 629 N N . ALA A 1 88 ? 5.546 -9.149 -2.568 1.00 85.25 88 ALA A N 1
ATOM 630 C CA . ALA A 1 88 ? 6.708 -10.032 -2.651 1.00 85.25 88 ALA A CA 1
ATOM 631 C C . ALA A 1 88 ? 6.510 -11.157 -3.684 1.00 85.25 88 ALA A C 1
ATOM 633 O O . ALA A 1 88 ? 7.391 -11.403 -4.513 1.00 85.25 88 ALA A O 1
ATOM 634 N N . VAL A 1 89 ? 5.334 -11.796 -3.697 1.00 85.12 89 VAL A N 1
ATOM 635 C CA . VAL A 1 89 ? 4.987 -12.837 -4.679 1.00 85.12 89 VAL A CA 1
ATOM 636 C C . VAL A 1 89 ? 4.911 -12.257 -6.092 1.00 85.12 89 VAL A C 1
ATOM 638 O O . VAL A 1 89 ? 5.484 -12.826 -7.023 1.00 85.12 89 VAL A O 1
ATOM 641 N N . THR A 1 90 ? 4.258 -11.107 -6.262 1.00 74.25 90 THR A N 1
ATOM 642 C CA . THR A 1 90 ? 4.076 -10.466 -7.574 1.00 74.25 90 THR A CA 1
ATOM 643 C C . THR A 1 90 ? 5.407 -9.987 -8.161 1.00 74.25 90 THR A C 1
ATOM 645 O O . THR A 1 90 ? 5.705 -10.250 -9.327 1.00 74.25 90 THR A O 1
ATOM 648 N N . ALA A 1 91 ? 6.259 -9.364 -7.345 1.00 82.00 91 ALA A N 1
ATOM 649 C CA . ALA A 1 91 ? 7.609 -8.943 -7.721 1.00 82.00 91 ALA A CA 1
ATOM 650 C C . ALA A 1 91 ? 8.548 -10.125 -8.020 1.00 82.00 91 ALA A C 1
ATOM 652 O O . ALA A 1 91 ? 9.456 -10.010 -8.849 1.00 82.00 91 ALA A O 1
ATOM 653 N N . GLY A 1 92 ? 8.338 -11.265 -7.356 1.00 79.88 92 GLY A N 1
ATOM 654 C CA . GLY A 1 92 ? 9.106 -12.486 -7.582 1.00 79.88 92 GLY A CA 1
ATOM 655 C C . GLY A 1 92 ? 8.707 -13.233 -8.856 1.00 79.88 92 GLY A C 1
ATOM 656 O O . GLY A 1 92 ? 9.588 -13.669 -9.595 1.00 79.88 92 GLY A O 1
ATOM 657 N N . ARG A 1 93 ? 7.400 -13.374 -9.115 1.00 80.44 93 ARG A N 1
ATOM 658 C CA . ARG A 1 93 ? 6.865 -14.301 -10.130 1.00 80.44 93 ARG A CA 1
ATOM 659 C C . ARG A 1 93 ? 6.357 -13.640 -11.407 1.00 80.44 93 ARG A C 1
ATOM 661 O O . ARG A 1 93 ? 6.472 -14.233 -12.470 1.00 80.44 93 ARG A O 1
ATOM 668 N N . LEU A 1 94 ? 5.763 -12.453 -11.300 1.00 76.06 94 LEU A N 1
ATOM 669 C CA . LEU A 1 94 ? 4.979 -11.845 -12.384 1.00 76.06 94 LEU A CA 1
ATOM 670 C C . LEU A 1 94 ? 5.701 -10.664 -13.040 1.00 76.06 94 LEU A C 1
ATOM 672 O O .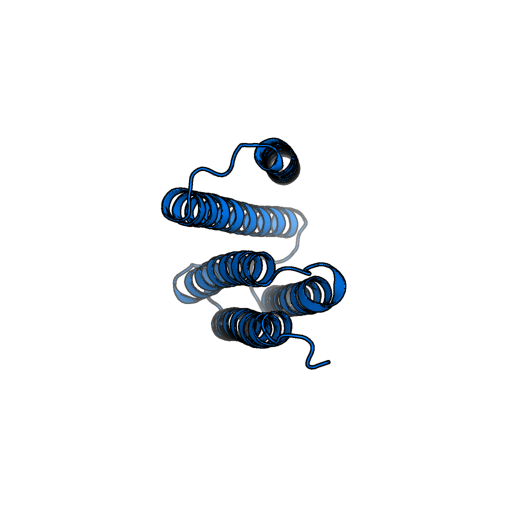 LEU A 1 94 ? 5.549 -10.425 -14.235 1.00 76.06 94 LEU A O 1
ATOM 676 N N . LEU A 1 95 ? 6.496 -9.920 -12.271 1.00 79.06 95 LEU A N 1
ATOM 677 C CA . LEU A 1 95 ? 7.195 -8.736 -12.762 1.00 79.06 95 LEU A CA 1
ATOM 678 C C . LEU A 1 95 ? 8.601 -9.103 -13.258 1.00 79.06 95 LEU A C 1
ATOM 680 O O . LEU A 1 95 ? 9.500 -9.416 -12.477 1.00 79.06 95 LEU A O 1
ATOM 684 N N . THR A 1 96 ? 8.789 -9.038 -14.575 1.00 78.81 96 THR A N 1
ATOM 685 C CA . THR A 1 96 ? 10.053 -9.369 -15.257 1.00 78.81 96 THR A CA 1
ATOM 686 C C . THR A 1 96 ? 10.929 -8.151 -15.540 1.00 78.81 96 THR A C 1
ATOM 688 O O . THR A 1 96 ? 12.131 -8.291 -15.739 1.00 78.81 96 THR A O 1
ATOM 691 N N . HIS A 1 97 ? 10.360 -6.944 -15.516 1.00 79.69 97 HIS A N 1
ATOM 692 C CA . HIS A 1 97 ? 11.066 -5.714 -15.855 1.00 79.69 97 HIS A CA 1
ATOM 693 C C . HIS A 1 97 ? 11.280 -4.825 -14.624 1.00 79.69 97 HIS A C 1
ATOM 695 O O . HIS A 1 97 ? 10.345 -4.543 -13.870 1.00 79.69 97 HIS A O 1
ATOM 701 N N . ARG A 1 98 ? 12.516 -4.339 -14.433 1.00 82.75 98 ARG A N 1
ATOM 702 C CA . ARG A 1 98 ? 12.919 -3.566 -13.241 1.00 82.75 98 ARG A CA 1
ATOM 703 C C . ARG A 1 98 ? 12.043 -2.339 -12.997 1.00 82.75 98 ARG A C 1
ATOM 705 O O . ARG A 1 98 ? 11.667 -2.064 -11.864 1.00 82.75 98 ARG A O 1
ATOM 712 N N . TRP A 1 99 ? 11.674 -1.640 -14.067 1.00 75.31 99 TRP A N 1
ATOM 713 C CA . TRP A 1 99 ? 10.876 -0.422 -13.979 1.00 75.31 99 TRP A CA 1
ATOM 714 C C . TRP A 1 99 ? 9.438 -0.713 -13.544 1.00 75.31 99 TRP A C 1
ATOM 716 O O . TRP A 1 99 ? 8.853 0.077 -12.814 1.00 75.31 99 TRP A O 1
ATOM 726 N N . SER A 1 100 ? 8.895 -1.878 -13.907 1.00 75.38 100 SER A N 1
ATOM 727 C CA . SER A 1 100 ? 7.567 -2.307 -13.464 1.00 75.38 100 SER A CA 1
ATOM 728 C C . SER A 1 100 ? 7.557 -2.643 -11.972 1.00 75.38 100 SER A C 1
ATOM 730 O O . SER A 1 100 ? 6.625 -2.266 -11.271 1.00 75.38 100 SER A O 1
ATOM 732 N N . VAL A 1 101 ? 8.616 -3.291 -11.467 1.00 82.25 101 VAL A N 1
ATOM 733 C CA . VAL A 1 101 ? 8.778 -3.562 -10.027 1.00 82.25 101 VAL A CA 1
ATOM 734 C C . VAL A 1 101 ? 8.852 -2.264 -9.228 1.00 82.25 101 VAL A C 1
ATOM 736 O O . VAL A 1 101 ? 8.146 -2.118 -8.233 1.00 82.25 101 VAL A O 1
ATOM 739 N N . LEU A 1 102 ? 9.670 -1.311 -9.681 1.00 81.00 102 LEU A N 1
ATOM 740 C CA . LEU A 1 102 ? 9.834 -0.019 -9.015 1.00 81.00 102 LEU A CA 1
ATOM 741 C C . LEU A 1 102 ? 8.546 0.812 -9.032 1.00 81.00 102 LEU A C 1
ATOM 743 O O . LEU A 1 102 ? 8.193 1.391 -8.010 1.00 81.00 102 LEU A O 1
ATOM 747 N N . ALA A 1 103 ? 7.819 0.827 -10.152 1.00 75.94 103 ALA A N 1
ATOM 748 C CA . ALA A 1 103 ? 6.555 1.552 -10.261 1.00 75.94 103 ALA A CA 1
ATOM 749 C C . ALA A 1 103 ? 5.493 1.012 -9.287 1.00 75.94 103 ALA A C 1
ATOM 751 O O . ALA A 1 103 ? 4.868 1.785 -8.562 1.00 75.94 103 ALA A O 1
ATOM 752 N N . VAL A 1 104 ? 5.327 -0.316 -9.214 1.00 77.38 104 VAL A N 1
ATOM 753 C CA . VAL A 1 104 ? 4.380 -0.948 -8.277 1.00 77.38 104 VAL A CA 1
ATOM 754 C C . VAL A 1 104 ? 4.785 -0.679 -6.825 1.00 77.38 104 VAL A C 1
ATOM 756 O O . VAL A 1 104 ? 3.936 -0.345 -6.001 1.00 77.38 104 VAL A O 1
ATOM 759 N N . ALA A 1 105 ? 6.078 -0.772 -6.511 1.00 85.62 105 ALA A N 1
ATOM 760 C CA . ALA A 1 105 ? 6.581 -0.512 -5.167 1.00 85.62 105 ALA A CA 1
ATOM 761 C C . ALA A 1 105 ? 6.366 0.940 -4.725 1.00 85.62 105 ALA A C 1
ATOM 763 O O . ALA A 1 105 ? 5.936 1.176 -3.599 1.00 85.62 105 ALA A O 1
ATOM 764 N N . ALA A 1 106 ? 6.618 1.902 -5.617 1.00 82.56 106 ALA A N 1
ATOM 765 C CA . ALA A 1 106 ? 6.393 3.318 -5.351 1.00 82.56 106 ALA A CA 1
ATOM 766 C C . ALA A 1 106 ? 4.909 3.614 -5.081 1.00 82.56 106 ALA A C 1
ATOM 768 O O . ALA A 1 106 ? 4.592 4.318 -4.124 1.00 82.56 106 ALA A O 1
ATOM 769 N N . ALA A 1 107 ? 3.999 3.022 -5.862 1.00 78.19 107 ALA A N 1
ATOM 770 C CA . ALA A 1 107 ? 2.559 3.175 -5.654 1.00 78.19 107 ALA A CA 1
ATOM 771 C C . ALA A 1 107 ? 2.102 2.615 -4.293 1.00 78.19 107 ALA A C 1
ATOM 773 O O . ALA A 1 107 ? 1.335 3.266 -3.582 1.00 78.19 107 ALA A O 1
ATOM 774 N N . ILE A 1 108 ? 2.602 1.437 -3.899 1.00 81.44 108 ILE A N 1
ATOM 775 C CA . ILE A 1 108 ? 2.290 0.837 -2.592 1.00 81.44 108 ILE A CA 1
ATOM 776 C C . ILE A 1 108 ? 2.859 1.688 -1.454 1.00 81.44 108 ILE A C 1
ATOM 778 O O . ILE A 1 108 ? 2.144 1.979 -0.498 1.00 81.44 108 ILE A O 1
ATOM 782 N N . ALA A 1 109 ? 4.118 2.117 -1.556 1.00 87.81 109 ALA A N 1
ATOM 783 C CA . ALA A 1 109 ? 4.755 2.939 -0.533 1.00 87.81 109 ALA A CA 1
ATOM 784 C C . ALA A 1 109 ? 4.033 4.279 -0.343 1.00 87.81 109 ALA A C 1
ATOM 786 O O . ALA A 1 109 ? 3.827 4.705 0.792 1.00 87.81 109 ALA A O 1
ATOM 787 N N . TRP A 1 110 ? 3.580 4.903 -1.434 1.00 83.88 110 TRP A N 1
ATOM 788 C CA . TRP A 1 110 ? 2.761 6.112 -1.385 1.00 83.88 110 TRP A CA 1
ATOM 789 C C . TRP A 1 110 ? 1.442 5.888 -0.636 1.00 83.88 110 TRP A C 1
ATOM 791 O O . TRP A 1 110 ? 1.113 6.640 0.283 1.00 83.88 110 TRP A O 1
ATOM 801 N N . GLY A 1 111 ? 0.707 4.826 -0.982 1.00 80.88 111 GLY A N 1
ATOM 802 C CA . GLY A 1 111 ? -0.565 4.508 -0.330 1.00 80.88 111 GLY A CA 1
ATOM 803 C C . GLY A 1 111 ? -0.411 4.183 1.158 1.00 80.88 111 GLY A C 1
ATOM 804 O O . GLY A 1 111 ? -1.180 4.667 1.988 1.00 80.88 111 GLY A O 1
ATOM 805 N N . LEU A 1 112 ? 0.619 3.413 1.514 1.00 85.50 112 LEU A N 1
ATOM 806 C CA . LEU A 1 112 ? 0.927 3.076 2.904 1.00 85.50 112 LEU A CA 1
ATOM 807 C C . LEU A 1 112 ? 1.442 4.276 3.706 1.00 85.50 112 LEU A C 1
ATOM 809 O O . LEU A 1 112 ? 1.130 4.381 4.891 1.00 85.50 112 LEU A O 1
ATOM 813 N N . GLY A 1 113 ? 2.164 5.203 3.071 1.00 88.00 113 GLY A N 1
ATOM 814 C CA . GLY A 1 113 ? 2.573 6.466 3.685 1.00 88.00 113 GLY A CA 1
ATOM 815 C C . GLY A 1 113 ? 1.369 7.306 4.114 1.00 88.00 113 GLY A C 1
ATOM 816 O O . GLY A 1 113 ? 1.296 7.744 5.262 1.00 88.00 113 GLY A O 1
ATOM 817 N N . TRP A 1 114 ? 0.367 7.446 3.240 1.00 82.06 114 TRP A N 1
ATOM 818 C CA . TRP A 1 114 ? -0.887 8.120 3.592 1.00 82.06 114 TRP A CA 1
ATOM 819 C C . TRP A 1 114 ? -1.699 7.363 4.641 1.00 82.06 114 TRP A C 1
ATOM 821 O O . TRP A 1 114 ? -2.268 7.990 5.533 1.00 82.06 114 TRP A O 1
ATOM 831 N N . ALA A 1 115 ? -1.722 6.028 4.592 1.00 82.19 115 ALA A N 1
ATOM 832 C CA . ALA A 1 115 ? -2.365 5.227 5.632 1.00 82.19 115 ALA A CA 1
ATOM 833 C C . ALA A 1 115 ? -1.707 5.450 7.006 1.00 82.19 115 ALA A C 1
ATOM 835 O O . ALA A 1 115 ? -2.409 5.638 8.001 1.00 82.19 115 ALA A O 1
ATOM 836 N N . ALA A 1 116 ? -0.372 5.493 7.061 1.00 86.81 116 ALA A N 1
ATOM 837 C CA . ALA A 1 116 ? 0.371 5.797 8.278 1.00 86.81 116 ALA A CA 1
ATOM 838 C C . ALA A 1 116 ? 0.057 7.212 8.789 1.00 86.81 116 ALA A C 1
ATOM 840 O O . ALA A 1 116 ? -0.245 7.376 9.973 1.00 86.81 116 ALA A O 1
ATOM 841 N N . PHE A 1 117 ? 0.050 8.210 7.895 1.00 86.25 117 PHE A N 1
ATOM 842 C CA . PHE A 1 117 ? -0.292 9.596 8.223 1.00 86.25 117 PHE A CA 1
ATOM 843 C C . PHE A 1 117 ? -1.720 9.726 8.770 1.00 86.25 117 PHE A C 1
ATOM 845 O O . PHE A 1 117 ? -1.923 10.318 9.828 1.00 86.25 117 PHE A O 1
ATOM 852 N N . ALA A 1 118 ? -2.703 9.094 8.123 1.00 82.19 118 ALA A N 1
ATOM 853 C CA . ALA A 1 118 ? -4.093 9.101 8.573 1.00 82.19 118 ALA A CA 1
ATOM 854 C C . ALA A 1 118 ? -4.268 8.471 9.965 1.00 82.19 118 ALA A C 1
ATOM 856 O O . ALA A 1 118 ? -5.113 8.908 10.739 1.00 82.19 118 ALA A O 1
ATOM 857 N N . ARG A 1 119 ? -3.461 7.461 10.317 1.00 85.25 119 ARG A N 1
ATOM 858 C CA . ARG A 1 119 ? -3.488 6.830 11.652 1.00 85.25 119 ARG A CA 1
ATOM 859 C C . ARG A 1 119 ? -2.661 7.569 12.694 1.00 85.25 119 ARG A C 1
ATOM 861 O O . ARG A 1 119 ? -2.849 7.331 13.884 1.00 85.25 119 ARG A O 1
ATOM 868 N N . TYR A 1 120 ? -1.783 8.464 12.258 1.00 89.25 120 TYR A N 1
ATOM 869 C CA . TYR A 1 120 ? -1.016 9.340 13.131 1.00 89.25 120 TYR A CA 1
ATOM 870 C C . TYR A 1 120 ? -1.797 10.608 13.504 1.00 89.25 120 TYR A C 1
ATOM 872 O O . TYR A 1 120 ? -1.866 10.948 14.685 1.00 89.25 120 TYR A O 1
ATOM 880 N N . ALA A 1 121 ? -2.390 11.273 12.505 1.00 87.00 121 ALA A N 1
ATOM 881 C CA . ALA A 1 121 ? -3.024 12.589 12.625 1.00 87.00 121 ALA A CA 1
ATOM 882 C C . ALA A 1 121 ? -4.566 12.567 12.600 1.00 87.00 121 ALA A C 1
ATOM 884 O O . ALA A 1 121 ? -5.187 13.604 12.811 1.00 87.00 121 ALA A O 1
ATOM 885 N N . GLY A 1 122 ? -5.189 11.422 12.309 1.00 82.38 122 GLY A N 1
ATOM 886 C CA . GLY A 1 122 ? -6.644 11.303 12.190 1.00 82.38 122 GLY A CA 1
ATOM 887 C C . GLY A 1 122 ? -7.357 10.866 13.471 1.00 82.38 122 GLY A C 1
ATOM 888 O O . GLY A 1 122 ? -6.739 10.485 14.463 1.00 82.38 122 GLY A O 1
ATOM 889 N N . GLU A 1 123 ? -8.690 10.862 13.406 1.00 75.88 123 GLU A N 1
ATOM 890 C CA . GLU A 1 123 ? -9.594 10.508 14.515 1.00 75.88 123 GLU A CA 1
ATOM 891 C C . GLU A 1 123 ? -9.446 9.047 14.975 1.00 75.88 123 GLU A C 1
ATOM 893 O O . GLU A 1 123 ? -9.549 8.738 16.159 1.00 75.88 123 GLU A O 1
ATOM 898 N N . LEU A 1 124 ? -9.129 8.135 14.050 1.00 80.12 124 LEU A N 1
ATOM 899 C CA . LEU A 1 124 ? -8.875 6.712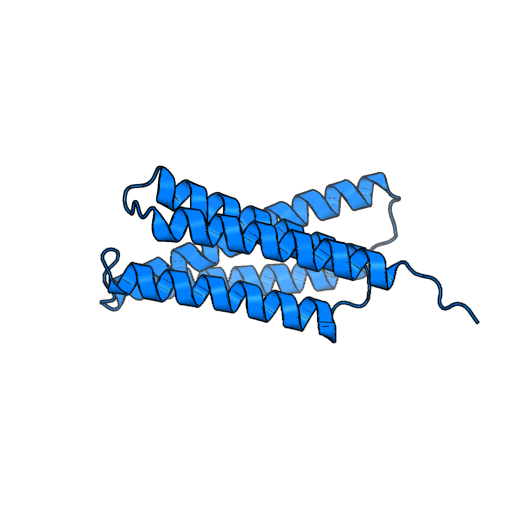 14.318 1.00 80.12 124 LEU A CA 1
ATOM 900 C C . LEU A 1 124 ? -7.397 6.457 14.651 1.00 80.12 124 LEU A C 1
ATOM 902 O O . LEU A 1 124 ? -6.745 5.594 14.047 1.00 80.12 124 LEU A O 1
ATOM 906 N N . ARG A 1 125 ? -6.850 7.247 15.581 1.00 83.50 125 ARG A N 1
ATOM 907 C CA . ARG A 1 125 ? -5.424 7.230 15.914 1.00 83.50 125 ARG A CA 1
ATOM 908 C C . ARG A 1 125 ? -4.987 5.867 16.454 1.00 83.50 125 ARG A C 1
ATOM 910 O O . ARG A 1 125 ? -5.555 5.357 17.416 1.00 83.50 125 ARG A O 1
ATOM 917 N N . SER A 1 126 ? -3.938 5.291 15.865 1.00 86.56 126 SER A N 1
ATOM 918 C CA . SER A 1 126 ? -3.364 4.016 16.314 1.00 86.56 126 SER A CA 1
ATOM 919 C C . SER A 1 126 ? -1.869 3.955 16.017 1.00 86.56 126 SER A C 1
ATOM 921 O O . SER A 1 126 ? -1.453 3.686 14.889 1.00 86.56 126 SER A O 1
ATOM 923 N N . ILE A 1 127 ? -1.056 4.181 17.056 1.00 90.06 127 ILE A N 1
ATOM 924 C CA . ILE A 1 127 ? 0.413 4.167 16.966 1.00 90.06 127 ILE A CA 1
ATOM 925 C C . ILE A 1 127 ? 0.958 2.847 16.385 1.00 90.06 127 ILE A C 1
ATOM 927 O O . ILE A 1 127 ? 1.817 2.919 15.504 1.00 90.06 127 ILE A O 1
ATOM 931 N N . PRO A 1 128 ? 0.470 1.652 16.788 1.00 89.25 128 PRO A N 1
ATOM 932 C CA . PRO A 1 128 ? 0.931 0.396 16.195 1.00 89.25 128 PRO A CA 1
ATOM 933 C C . PRO A 1 128 ? 0.699 0.341 14.683 1.00 89.25 128 PRO A C 1
ATOM 935 O O . PRO A 1 128 ? 1.592 -0.049 13.934 1.00 89.25 128 PRO A O 1
ATOM 938 N N . VAL A 1 129 ? -0.476 0.778 14.215 1.00 88.19 129 VAL A N 1
ATOM 939 C CA . VAL A 1 129 ? -0.806 0.774 12.783 1.00 88.19 129 VAL A CA 1
ATOM 940 C C . VAL A 1 129 ? 0.059 1.770 12.020 1.00 88.19 129 VAL A C 1
ATOM 942 O O . VAL A 1 129 ? 0.531 1.436 10.937 1.00 88.19 129 VAL A O 1
ATOM 945 N N . THR A 1 130 ? 0.315 2.958 12.576 1.00 89.31 130 THR A N 1
ATOM 946 C CA . THR A 1 130 ? 1.216 3.947 11.967 1.00 89.31 130 THR A CA 1
ATOM 947 C C . THR A 1 130 ? 2.602 3.355 11.714 1.00 89.31 130 THR A C 1
ATOM 949 O O . THR A 1 130 ? 3.088 3.400 10.583 1.00 89.31 130 THR A O 1
ATOM 952 N N . TRP A 1 131 ? 3.225 2.764 12.739 1.00 93.31 131 TRP A N 1
ATOM 953 C CA . TRP A 1 131 ? 4.573 2.209 12.611 1.00 93.31 131 TRP A CA 1
ATOM 954 C C . TRP A 1 131 ? 4.627 0.999 11.688 1.00 93.31 131 TRP A C 1
ATOM 956 O O . TRP A 1 131 ? 5.534 0.906 10.865 1.00 93.31 131 TRP A O 1
ATOM 966 N N . VAL A 1 132 ? 3.652 0.091 11.774 1.00 92.38 132 VAL A N 1
ATOM 967 C CA . VAL A 1 132 ? 3.632 -1.092 10.907 1.00 92.38 132 VAL A CA 1
ATOM 968 C C . VAL A 1 132 ? 3.360 -0.707 9.454 1.00 92.38 132 VAL A C 1
ATOM 970 O O . VAL A 1 132 ? 4.011 -1.247 8.565 1.00 92.38 132 VAL A O 1
ATOM 973 N N . ALA A 1 133 ? 2.479 0.260 9.182 1.00 88.06 133 ALA A N 1
ATOM 974 C CA . ALA A 1 133 ? 2.258 0.751 7.821 1.00 88.06 133 ALA A CA 1
ATOM 975 C C . ALA A 1 133 ? 3.534 1.373 7.230 1.00 88.06 133 ALA A C 1
ATOM 977 O O . ALA A 1 133 ? 3.902 1.054 6.098 1.00 88.06 133 ALA A O 1
ATOM 978 N N . ALA A 1 134 ? 4.251 2.189 8.013 1.00 91.12 134 ALA A N 1
ATOM 979 C CA . ALA A 1 134 ? 5.535 2.761 7.608 1.00 91.12 134 ALA A CA 1
ATOM 980 C C . ALA A 1 134 ? 6.609 1.680 7.379 1.00 91.12 134 ALA A C 1
ATOM 982 O O . ALA A 1 134 ? 7.324 1.716 6.376 1.00 91.12 134 ALA A O 1
ATOM 983 N N . LEU A 1 135 ? 6.687 0.681 8.264 1.00 95.25 135 LEU A N 1
ATOM 984 C CA . LEU A 1 135 ? 7.616 -0.441 8.134 1.00 95.25 135 LEU A CA 1
ATOM 985 C C . LEU A 1 135 ? 7.331 -1.264 6.874 1.00 95.25 135 LEU A C 1
ATOM 987 O O . LEU A 1 135 ? 8.251 -1.580 6.125 1.00 95.25 135 LEU A O 1
ATOM 991 N N . VAL A 1 136 ? 6.065 -1.584 6.602 1.00 92.25 136 VAL A N 1
ATOM 992 C CA . VAL A 1 136 ? 5.683 -2.332 5.398 1.00 92.25 136 VAL A CA 1
ATOM 993 C C . VAL A 1 136 ? 5.998 -1.532 4.133 1.00 92.25 136 VAL A C 1
ATOM 995 O O . VAL A 1 136 ? 6.533 -2.104 3.184 1.00 92.25 136 VAL A O 1
ATOM 998 N N . ALA A 1 137 ? 5.747 -0.218 4.121 1.00 90.69 137 ALA A N 1
ATOM 999 C CA . ALA A 1 137 ? 6.128 0.650 3.006 1.00 90.69 137 ALA A CA 1
ATOM 1000 C C . ALA A 1 137 ? 7.638 0.583 2.730 1.00 90.69 137 ALA A C 1
ATOM 1002 O O . ALA A 1 137 ? 8.057 0.392 1.587 1.00 90.69 137 ALA A O 1
ATOM 1003 N N . LEU A 1 138 ? 8.454 0.667 3.786 1.00 94.62 138 LEU A N 1
ATOM 1004 C CA . LEU A 1 138 ? 9.906 0.556 3.686 1.00 94.62 138 LEU A CA 1
ATOM 1005 C C . LEU A 1 138 ? 10.338 -0.817 3.151 1.00 94.62 138 LEU A C 1
ATOM 1007 O O . LEU A 1 138 ? 11.150 -0.890 2.230 1.00 94.62 138 LEU A O 1
ATOM 1011 N N . LEU A 1 139 ? 9.773 -1.907 3.680 1.00 95.44 139 LEU A N 1
ATOM 1012 C CA . LEU A 1 139 ? 10.090 -3.270 3.243 1.00 95.44 139 LEU A CA 1
ATOM 1013 C C . LEU A 1 139 ? 9.752 -3.491 1.766 1.00 95.44 139 LEU A C 1
ATOM 1015 O O . LEU A 1 139 ? 10.547 -4.089 1.043 1.00 95.44 139 LEU A O 1
ATOM 1019 N N . VAL A 1 140 ? 8.618 -2.970 1.293 1.00 92.38 140 VAL A N 1
ATOM 1020 C CA . VAL A 1 140 ? 8.237 -3.016 -0.126 1.00 92.38 140 VAL A CA 1
ATOM 1021 C C . VAL A 1 140 ? 9.285 -2.321 -0.997 1.00 92.38 140 VAL A C 1
ATOM 1023 O O . VAL A 1 140 ? 9.736 -2.905 -1.983 1.00 92.38 140 VAL A O 1
ATOM 1026 N N . LEU A 1 141 ? 9.732 -1.119 -0.619 1.00 92.69 141 LEU A N 1
ATOM 1027 C CA . LEU A 1 141 ? 10.765 -0.385 -1.360 1.00 92.69 141 LEU A CA 1
ATOM 1028 C C . LEU A 1 141 ? 12.109 -1.124 -1.369 1.00 92.69 141 LEU A C 1
ATOM 1030 O O . LEU A 1 141 ? 12.739 -1.237 -2.422 1.00 92.69 141 LEU A O 1
ATOM 1034 N N . VAL A 1 142 ? 12.528 -1.678 -0.229 1.00 95.25 142 VAL A N 1
ATOM 1035 C CA . VAL A 1 142 ? 13.770 -2.460 -0.124 1.00 95.25 142 VAL A CA 1
ATOM 1036 C C . VAL A 1 142 ? 13.698 -3.710 -1.001 1.00 95.25 142 VAL A C 1
ATOM 1038 O O . VAL A 1 142 ? 14.603 -3.959 -1.798 1.00 95.25 142 VAL A O 1
ATOM 1041 N N . LEU A 1 143 ? 12.609 -4.479 -0.925 1.00 93.31 143 LEU A N 1
ATOM 1042 C CA . LEU A 1 143 ? 12.409 -5.666 -1.762 1.00 93.31 143 LEU A CA 1
ATOM 1043 C C . LEU A 1 143 ? 12.414 -5.313 -3.254 1.00 93.31 143 LEU A C 1
ATOM 1045 O O . LEU A 1 143 ? 13.024 -6.026 -4.056 1.00 93.31 143 LEU A O 1
ATOM 1049 N N . ALA A 1 144 ? 11.787 -4.195 -3.622 1.00 90.94 144 ALA A N 1
ATOM 1050 C CA . ALA A 1 144 ? 11.770 -3.692 -4.988 1.00 90.94 144 ALA A CA 1
ATOM 1051 C C . ALA A 1 144 ? 13.169 -3.321 -5.489 1.00 90.94 144 ALA A C 1
ATOM 1053 O O . ALA A 1 144 ? 13.543 -3.720 -6.591 1.00 90.94 144 ALA A O 1
ATOM 1054 N N . ALA A 1 145 ? 13.953 -2.611 -4.673 1.00 90.94 145 ALA A N 1
ATOM 1055 C CA . ALA A 1 145 ? 15.329 -2.236 -4.984 1.00 90.94 145 ALA A CA 1
ATOM 1056 C C . ALA A 1 145 ? 16.229 -3.472 -5.139 1.00 90.94 145 ALA A C 1
ATOM 1058 O O . ALA A 1 145 ? 16.956 -3.615 -6.121 1.00 90.94 145 ALA A O 1
ATOM 1059 N N . LEU A 1 146 ? 16.128 -4.438 -4.224 1.00 93.06 146 LEU A N 1
ATOM 1060 C CA . LEU A 1 146 ? 16.888 -5.686 -4.322 1.00 93.06 146 LEU A CA 1
ATOM 1061 C C . LEU A 1 146 ? 16.505 -6.493 -5.572 1.00 93.06 146 LEU A C 1
ATOM 1063 O O . LEU A 1 146 ? 17.353 -7.127 -6.208 1.00 93.06 146 LEU A O 1
ATOM 1067 N N . ARG A 1 147 ? 15.220 -6.505 -5.940 1.00 89.94 147 ARG A N 1
ATOM 1068 C CA . ARG A 1 147 ? 14.742 -7.188 -7.146 1.00 89.94 147 ARG A CA 1
ATOM 1069 C C . ARG A 1 147 ? 15.180 -6.466 -8.420 1.00 89.94 147 ARG A C 1
ATOM 1071 O O . ARG A 1 147 ? 15.596 -7.140 -9.360 1.00 89.94 147 ARG A O 1
ATOM 1078 N N . SER A 1 148 ? 15.133 -5.137 -8.454 1.00 87.75 148 SER A N 1
ATOM 1079 C CA . SER A 1 148 ? 15.526 -4.336 -9.619 1.00 87.75 148 SER A CA 1
ATOM 1080 C C . SER A 1 148 ? 17.025 -4.446 -9.917 1.00 87.75 148 SER A C 1
ATOM 1082 O O . SER A 1 148 ? 17.401 -4.566 -11.085 1.00 87.75 148 SER A O 1
ATOM 1084 N N . VAL A 1 149 ? 17.870 -4.516 -8.881 1.00 90.69 149 VAL A N 1
ATOM 1085 C CA . VAL A 1 149 ? 19.308 -4.8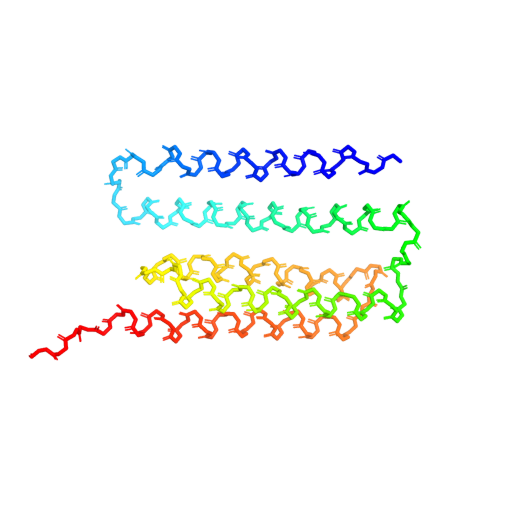01 -9.018 1.00 90.69 149 VAL A CA 1
ATOM 1086 C C . VAL A 1 149 ? 19.528 -6.189 -9.619 1.00 90.69 149 VAL A C 1
ATOM 1088 O O . VAL A 1 149 ? 20.289 -6.325 -10.573 1.00 90.69 149 VAL A O 1
ATOM 1091 N N . ARG A 1 150 ? 18.816 -7.217 -9.134 1.00 89.00 150 ARG A N 1
ATOM 1092 C CA . ARG A 1 150 ? 18.903 -8.583 -9.686 1.00 89.00 150 ARG A CA 1
ATOM 1093 C C . ARG A 1 150 ? 18.483 -8.661 -11.152 1.00 89.00 150 ARG A C 1
ATOM 1095 O O . ARG A 1 150 ? 19.135 -9.352 -11.920 1.00 89.00 150 ARG A O 1
ATOM 1102 N N . LEU A 1 151 ? 17.428 -7.944 -11.536 1.00 85.75 151 LEU A N 1
ATOM 1103 C CA . LEU A 1 151 ? 16.960 -7.868 -12.924 1.00 85.75 151 LEU A CA 1
ATOM 1104 C C . LEU A 1 151 ? 17.896 -7.062 -13.841 1.00 85.75 151 LEU A C 1
ATOM 1106 O O . LEU A 1 151 ? 17.788 -7.178 -15.055 1.00 85.75 151 LEU A O 1
ATOM 1110 N N . SER A 1 152 ? 18.789 -6.238 -13.281 1.00 82.12 152 SER A N 1
ATOM 1111 C CA . SER A 1 152 ? 19.742 -5.422 -14.049 1.00 82.12 152 SER A CA 1
ATOM 1112 C C . SER A 1 152 ? 21.091 -6.111 -14.277 1.00 82.12 152 SER A C 1
ATOM 1114 O O . SER A 1 152 ? 21.898 -5.592 -15.043 1.00 82.12 152 SER A O 1
ATOM 1116 N N . ARG A 1 153 ? 21.371 -7.243 -13.614 1.00 79.44 153 ARG A N 1
ATOM 1117 C CA . ARG A 1 153 ? 22.629 -7.976 -13.812 1.00 79.44 153 ARG A CA 1
ATOM 1118 C C . ARG A 1 153 ? 22.594 -8.695 -15.170 1.00 79.44 153 ARG A C 1
ATOM 1120 O O . ARG A 1 153 ? 21.699 -9.519 -15.364 1.00 79.44 153 ARG A O 1
ATOM 1127 N N . PRO A 1 154 ? 23.534 -8.413 -16.094 1.00 55.75 154 PRO A N 1
ATOM 1128 C CA . PRO A 1 154 ? 23.679 -9.194 -17.316 1.00 55.75 154 PRO A CA 1
ATOM 1129 C C . PRO A 1 154 ? 23.961 -10.649 -16.940 1.00 55.75 154 PRO A C 1
ATOM 1131 O O . PRO A 1 154 ? 24.727 -10.901 -16.008 1.00 55.75 154 PRO A O 1
ATOM 1134 N N . ALA A 1 155 ? 23.352 -11.603 -17.644 1.00 60.31 155 ALA A N 1
ATOM 1135 C CA . ALA A 1 155 ? 23.758 -12.996 -17.530 1.00 60.31 155 ALA A CA 1
ATOM 1136 C C . ALA A 1 155 ? 25.206 -13.084 -18.025 1.00 60.31 155 ALA A C 1
ATOM 1138 O O . ALA A 1 155 ? 25.451 -12.981 -19.223 1.00 60.31 155 ALA A O 1
ATOM 1139 N N . THR A 1 156 ? 26.160 -13.198 -17.103 1.00 55.91 156 THR A N 1
ATOM 1140 C CA . THR A 1 156 ? 27.547 -13.528 -17.428 1.00 55.91 156 THR A CA 1
ATOM 1141 C C . THR A 1 156 ? 27.530 -14.916 -18.065 1.00 55.91 156 THR A C 1
ATOM 1143 O O . THR A 1 156 ? 27.367 -15.911 -17.356 1.00 55.91 156 THR A O 1
ATOM 1146 N N . ARG A 1 157 ? 27.568 -14.956 -19.398 1.00 43.16 157 ARG A N 1
ATOM 1147 C CA . ARG A 1 157 ? 27.985 -16.123 -20.174 1.00 43.16 157 ARG A CA 1
ATOM 1148 C C . ARG A 1 157 ? 29.481 -16.033 -20.396 1.00 43.16 157 ARG A C 1
ATOM 1150 O O . ARG A 1 157 ? 29.944 -14.896 -20.639 1.00 43.16 157 ARG A O 1
#

Radius of gyration: 17.49 Å; chains: 1; bounding box: 54×29×49 Å

Secondary structure (DSSP, 8-state):
-THHHHHHHHHHHHHHHHHHHHHTTS----HHHHHHHHHHHHHHHHHHHHHHHHHHHHHHHHTT--SSSHHHHHHHHHHHHHHHHHHHHHHHHT--SHHHHHHHHHHHHHHHHHHHHHHHHSSS--HHHHHHHHHHHHHHHHHHHHHHHHHHS----